Protein AF-A0A6P6NC84-F1 (afdb_monomer)

InterPro domains:
  IPR039586 Cilia- and flagella-associated protein 46 [PTHR15977] (1-146)
  IPR057466 CFAP46, N-terminal TPR repeat [PF25439] (4-145)

Solvent-accessible surface area (backbone atoms only — not comparable to full-atom values): 9495 Å² total; per-residue (Å²): 114,66,67,60,35,52,53,25,46,52,49,16,66,74,67,71,36,64,70,31,40,50,57,24,48,55,56,70,70,42,86,75,62,99,80,64,66,66,65,64,56,41,54,49,25,43,56,50,19,53,54,23,50,76,68,67,37,57,67,59,19,52,50,26,47,48,62,34,56,75,64,64,65,69,98,49,73,59,50,28,51,41,27,44,47,52,19,48,56,43,51,72,75,49,57,75,46,69,68,40,44,52,54,20,47,52,25,28,50,55,23,29,70,73,16,72,87,34,78,96,31,44,68,53,32,53,50,32,52,52,51,48,52,51,50,54,50,58,52,68,36,90,82,64,70,80,79,78,79,93,79,91,73,82,71,82,81,78,83,80,79,88,76,86,132

Foldseek 3Di:
DLVQLVVLLVVCVVVVDVVSLVVSLVVLPPDDDPPDPVQSSLLSLLSSLVSCLVSVVLVSNVVSLVVNVVVVDDLDLSQLSSLQSVLSSLLPPDLLDPVSLVSSLVSLVVSCVSQVVPPVRVVSVVSSVVSNVVSVCVNPDPPSPPDDDDDPPPDDDDDDDDDDD

Radius of gyration: 23.02 Å; Cα contacts (8 Å, |Δi|>4): 174; chains: 1; bounding box: 34×53×91 Å

Near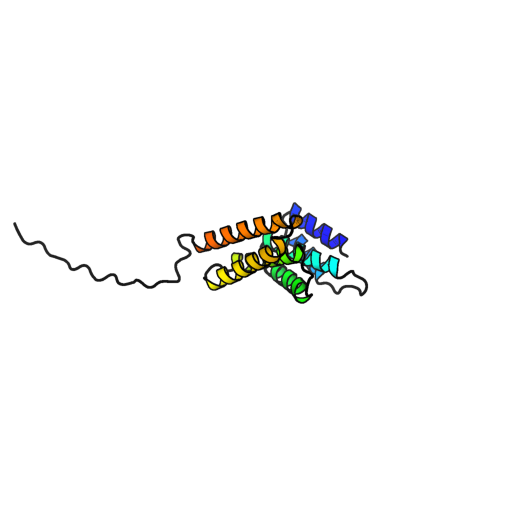est PDB structures (foldseek):
  6lyr-assembly1_D  TM=5.898E-01  e=5.723E-01  Escherichia coli K-12
  8s8e-assembly1_o  TM=4.626E-01  e=5.723E-01  Saccharomyces cerevisiae S288C
  3q5m-assembly1_A  TM=5.885E-01  e=1.547E+00  Escherichia coli K-12
  4i1a-assembly3_B  TM=5.928E-01  e=1.709E+00  Bacillus subtilis subsp. subtilis str. 168
  4gpk-assembly1_D  TM=6.303E-01  e=2.953E+00  Bacillus thuringiensis serovar thuringiensis

S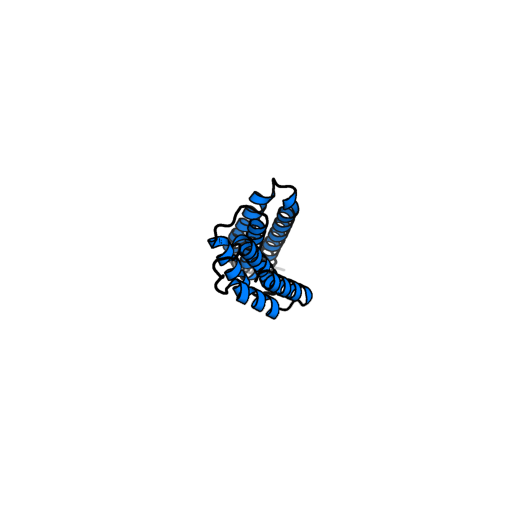tructure (mmCIF, N/CA/C/O backbone):
data_AF-A0A6P6NC84-F1
#
_entry.id   AF-A0A6P6NC84-F1
#
loop_
_atom_site.group_PDB
_atom_site.id
_atom_site.type_symbol
_atom_site.label_atom_id
_atom_site.label_alt_id
_atom_site.label_comp_id
_atom_site.label_asym_id
_atom_site.label_entity_id
_atom_site.label_seq_id
_atom_site.pdbx_PDB_ins_code
_atom_site.Cartn_x
_atom_site.Cartn_y
_atom_site.Cartn_z
_atom_site.occupancy
_atom_site.B_iso_or_equiv
_atom_site.auth_seq_id
_atom_site.auth_comp_id
_atom_site.auth_asym_id
_atom_site.auth_atom_id
_atom_site.pdbx_PDB_model_num
ATOM 1 N N . MET A 1 1 ? 2.696 -7.813 -20.840 1.00 68.38 1 MET A N 1
ATOM 2 C CA . MET A 1 1 ? 3.135 -6.609 -20.097 1.00 68.38 1 MET A CA 1
ATOM 3 C C . MET A 1 1 ? 3.269 -6.924 -18.609 1.00 68.38 1 MET A C 1
ATOM 5 O O . MET A 1 1 ? 4.358 -6.815 -18.055 1.00 68.38 1 MET A O 1
ATOM 9 N N . ASP A 1 2 ? 2.212 -7.475 -18.022 1.00 81.19 2 ASP A N 1
ATOM 10 C CA . ASP A 1 2 ? 2.067 -7.846 -16.608 1.00 81.19 2 ASP A CA 1
ATOM 11 C C . ASP A 1 2 ? 3.187 -8.731 -16.049 1.00 81.19 2 ASP A C 1
ATOM 13 O O . ASP A 1 2 ? 3.663 -8.500 -14.940 1.00 81.19 2 ASP A O 1
ATOM 17 N N . PHE A 1 3 ? 3.666 -9.717 -16.818 1.00 85.75 3 PHE A N 1
ATOM 18 C CA . PHE A 1 3 ? 4.767 -10.590 -16.392 1.00 85.75 3 PHE A CA 1
ATOM 19 C C . PHE A 1 3 ? 6.056 -9.808 -16.086 1.00 85.75 3 PHE A C 1
ATOM 21 O O . PHE A 1 3 ? 6.705 -10.053 -15.071 1.00 85.75 3 PHE A O 1
ATOM 28 N N . ARG A 1 4 ? 6.404 -8.818 -16.921 1.00 89.81 4 ARG A N 1
ATOM 29 C CA . ARG A 1 4 ? 7.607 -7.990 -16.721 1.00 89.81 4 ARG A CA 1
ATOM 30 C C . ARG A 1 4 ? 7.460 -7.086 -15.499 1.00 89.81 4 ARG A C 1
ATOM 32 O O . ARG A 1 4 ? 8.415 -6.943 -14.743 1.00 89.81 4 ARG A O 1
ATOM 39 N N . ILE A 1 5 ? 6.265 -6.528 -15.285 1.00 91.25 5 ILE A N 1
ATOM 40 C CA . ILE A 1 5 ? 5.948 -5.723 -14.096 1.00 91.25 5 ILE A CA 1
ATOM 41 C C . ILE A 1 5 ? 6.138 -6.578 -12.838 1.00 91.25 5 ILE A C 1
ATOM 43 O O . ILE A 1 5 ? 6.889 -6.191 -11.946 1.00 91.25 5 ILE A O 1
ATOM 47 N N . ARG A 1 6 ? 5.550 -7.783 -12.800 1.00 92.56 6 ARG A N 1
ATOM 48 C CA . ARG A 1 6 ? 5.712 -8.725 -11.677 1.00 92.56 6 ARG A CA 1
ATOM 49 C C . ARG A 1 6 ? 7.177 -9.073 -11.433 1.00 92.56 6 ARG A C 1
ATOM 51 O O . ARG A 1 6 ? 7.619 -9.023 -10.293 1.00 92.56 6 ARG A O 1
ATOM 58 N N . GLN A 1 7 ? 7.945 -9.344 -12.488 1.00 94.50 7 GLN A N 1
ATOM 59 C CA . GLN A 1 7 ? 9.374 -9.638 -12.366 1.00 94.50 7 GLN A CA 1
ATOM 60 C C . GLN A 1 7 ? 10.160 -8.467 -11.754 1.00 94.50 7 GLN A C 1
ATOM 62 O O . GLN A 1 7 ? 11.044 -8.689 -10.925 1.00 94.50 7 GLN A O 1
ATOM 67 N N . TYR A 1 8 ? 9.862 -7.225 -12.147 1.00 95.75 8 TYR A N 1
ATOM 68 C CA . TYR A 1 8 ? 10.494 -6.052 -11.544 1.00 95.75 8 TYR A CA 1
ATOM 69 C C . TYR A 1 8 ? 10.083 -5.858 -10.086 1.00 95.75 8 TYR A C 1
ATOM 71 O O . TYR A 1 8 ? 10.956 -5.613 -9.260 1.00 95.75 8 TYR A O 1
ATOM 79 N N . LEU A 1 9 ? 8.806 -6.042 -9.743 1.00 94.19 9 LEU A N 1
ATOM 80 C CA . LEU A 1 9 ? 8.345 -5.960 -8.354 1.00 94.19 9 LEU A CA 1
ATOM 81 C C . LEU A 1 9 ? 8.982 -7.042 -7.468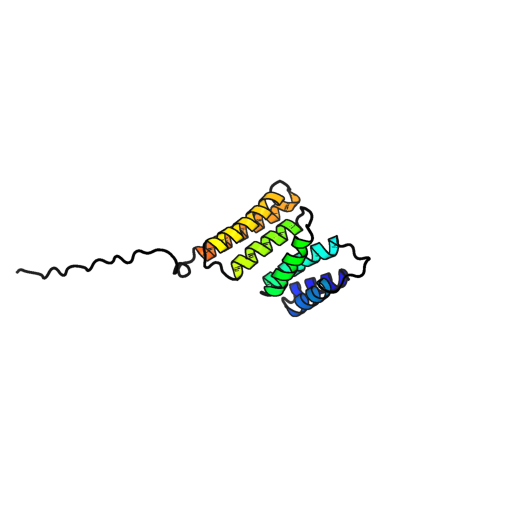 1.00 94.19 9 LEU A C 1
ATOM 83 O O . LEU A 1 9 ? 9.416 -6.737 -6.361 1.00 94.19 9 LEU A O 1
ATOM 87 N N . SER A 1 10 ? 9.135 -8.273 -7.965 1.00 94.75 10 SER A N 1
ATOM 88 C CA . SER A 1 10 ? 9.857 -9.330 -7.242 1.00 94.75 10 SER A CA 1
ATOM 89 C C . SER A 1 10 ? 11.326 -8.965 -7.008 1.00 94.75 10 SER A C 1
ATOM 91 O O . SER A 1 10 ? 11.818 -9.096 -5.891 1.00 94.75 10 SER A O 1
ATOM 93 N N . LYS A 1 11 ? 12.018 -8.437 -8.029 1.00 95.81 11 LYS A N 1
ATOM 94 C CA . LYS A 1 11 ? 13.414 -7.975 -7.892 1.00 95.81 11 LYS A CA 1
ATOM 95 C C . LYS A 1 11 ? 13.545 -6.792 -6.936 1.00 95.81 11 LYS A C 1
ATOM 97 O O . LYS A 1 11 ? 14.513 -6.730 -6.185 1.00 95.81 11 LYS A O 1
ATOM 102 N N . ALA A 1 12 ? 12.589 -5.865 -6.963 1.00 94.50 12 ALA A N 1
ATOM 103 C CA . ALA A 1 12 ? 12.537 -4.744 -6.034 1.00 94.50 12 ALA A CA 1
ATOM 104 C C . ALA A 1 12 ? 12.424 -5.225 -4.586 1.00 94.50 12 ALA A C 1
ATOM 106 O O . ALA A 1 12 ? 13.154 -4.735 -3.729 1.00 94.50 12 ALA A O 1
ATOM 107 N N . GLN A 1 13 ? 11.558 -6.207 -4.331 1.00 92.94 13 GLN A N 1
ATOM 108 C CA . GLN A 1 13 ? 11.365 -6.784 -3.005 1.00 92.94 13 GLN A CA 1
ATOM 109 C C . GLN A 1 13 ? 12.614 -7.531 -2.514 1.00 92.94 13 GLN A C 1
ATOM 111 O O . GLN A 1 13 ? 13.029 -7.348 -1.372 1.00 92.94 13 GLN A O 1
ATOM 116 N N . GLU A 1 14 ? 13.226 -8.348 -3.376 1.00 95.12 14 GLU A N 1
ATOM 117 C CA . GLU A 1 14 ? 14.424 -9.134 -3.053 1.00 95.12 14 GLU A CA 1
ATOM 118 C C . GLU A 1 14 ? 15.635 -8.238 -2.762 1.00 95.12 14 GLU A C 1
ATOM 120 O O . GLU A 1 14 ? 16.325 -8.417 -1.760 1.00 95.12 14 GLU A O 1
ATOM 125 N N . LYS A 1 15 ? 15.881 -7.245 -3.624 1.00 95.31 15 LYS A N 1
ATOM 126 C CA . LYS A 1 15 ? 17.076 -6.391 -3.552 1.00 95.31 15 LYS A CA 1
ATOM 127 C C . LYS A 1 15 ? 16.884 -5.121 -2.728 1.00 95.31 15 LYS A C 1
ATOM 129 O O . LYS A 1 15 ? 17.856 -4.410 -2.498 1.00 95.31 15 LYS A O 1
ATOM 134 N N . ARG A 1 16 ? 15.647 -4.822 -2.317 1.00 94.00 16 ARG A N 1
ATOM 135 C CA . ARG A 1 16 ? 15.241 -3.546 -1.702 1.00 94.00 16 ARG A CA 1
ATOM 136 C C . ARG A 1 16 ? 15.728 -2.327 -2.491 1.00 94.00 16 ARG A C 1
ATOM 138 O O . ARG A 1 16 ? 16.238 -1.366 -1.924 1.00 94.00 16 ARG A O 1
ATOM 145 N N . ASP A 1 17 ? 15.569 -2.382 -3.809 1.00 94.44 17 ASP A N 1
ATOM 146 C CA . ASP A 1 17 ? 16.106 -1.378 -4.727 1.00 94.44 17 ASP A CA 1
ATOM 147 C C . ASP A 1 17 ? 14.984 -0.661 -5.495 1.00 94.44 17 ASP A C 1
ATOM 149 O O . ASP A 1 17 ? 14.218 -1.256 -6.266 1.00 94.44 17 ASP A O 1
ATOM 153 N N . ALA A 1 18 ? 14.918 0.655 -5.283 1.00 94.56 18 ALA A N 1
ATOM 154 C CA . ALA A 1 18 ? 13.929 1.555 -5.863 1.00 94.56 18 ALA A CA 1
ATOM 155 C C . ALA A 1 18 ? 14.013 1.642 -7.393 1.00 94.56 18 ALA A C 1
ATOM 157 O O . ALA A 1 18 ? 13.014 1.960 -8.043 1.00 94.56 18 ALA A O 1
ATOM 158 N N . VAL A 1 19 ? 15.166 1.323 -7.994 1.00 96.88 19 VAL A N 1
ATOM 159 C CA . VAL A 1 19 ? 15.328 1.301 -9.455 1.00 96.88 19 VAL A CA 1
ATOM 160 C C . VAL A 1 19 ? 14.370 0.295 -10.089 1.00 96.88 19 VAL A C 1
ATOM 162 O O . VAL A 1 19 ? 13.784 0.575 -11.136 1.00 96.88 19 VAL A O 1
ATOM 165 N N . PHE A 1 20 ? 14.167 -0.865 -9.463 1.00 96.50 20 PHE A N 1
ATOM 166 C CA . PHE A 1 20 ? 13.245 -1.872 -9.989 1.00 96.50 20 PHE A CA 1
ATOM 167 C C . PHE A 1 20 ? 11.780 -1.469 -9.810 1.00 96.50 20 PHE A C 1
ATOM 169 O O . PHE A 1 20 ? 10.984 -1.709 -10.716 1.00 96.50 20 PHE A O 1
ATOM 176 N N . VAL A 1 21 ? 11.432 -0.790 -8.712 1.00 95.94 21 VAL A N 1
ATOM 177 C CA . VAL A 1 21 ? 10.082 -0.227 -8.536 1.00 95.94 21 VAL A CA 1
ATOM 178 C C . VAL A 1 21 ? 9.793 0.832 -9.590 1.00 95.94 21 VAL A C 1
ATOM 180 O O . VAL A 1 21 ? 8.734 0.793 -10.207 1.00 95.94 21 VAL A O 1
ATOM 183 N N . ARG A 1 22 ? 10.747 1.727 -9.867 1.00 96.50 22 ARG A N 1
ATOM 184 C CA . ARG A 1 22 ? 10.590 2.746 -10.913 1.00 96.50 22 ARG A CA 1
ATOM 185 C C . ARG A 1 22 ? 10.377 2.115 -12.289 1.00 96.50 22 ARG A C 1
ATOM 187 O O . ARG A 1 22 ? 9.447 2.493 -12.984 1.00 96.50 22 ARG A O 1
ATOM 194 N N . LYS A 1 23 ? 11.139 1.068 -12.629 1.00 95.56 23 LYS A N 1
ATOM 195 C CA . LYS A 1 23 ? 10.933 0.304 -13.875 1.00 95.56 23 LYS A CA 1
ATOM 196 C C . LYS A 1 23 ? 9.553 -0.357 -13.953 1.00 95.56 23 LYS A C 1
ATOM 198 O O . LYS A 1 23 ? 8.975 -0.418 -15.034 1.00 95.56 23 LYS A O 1
ATOM 203 N N . ALA A 1 24 ? 9.034 -0.878 -12.840 1.00 95.19 24 ALA A N 1
ATOM 204 C CA . ALA A 1 24 ? 7.680 -1.430 -12.789 1.00 95.19 24 ALA A CA 1
ATOM 205 C C . ALA A 1 24 ? 6.623 -0.332 -12.994 1.00 95.19 24 ALA A C 1
ATOM 207 O O . ALA A 1 24 ? 5.711 -0.509 -13.797 1.00 95.19 24 ALA A O 1
ATOM 208 N N . TYR A 1 25 ? 6.791 0.804 -12.319 1.00 95.38 25 TYR A N 1
ATOM 209 C CA . TYR A 1 25 ? 5.923 1.974 -12.422 1.00 95.38 25 TYR A CA 1
ATOM 210 C C . TYR A 1 25 ? 5.886 2.567 -13.837 1.00 95.38 25 TYR A C 1
ATOM 212 O O . TYR A 1 25 ? 4.803 2.795 -14.370 1.00 95.38 25 TYR A O 1
ATOM 220 N N . ASP A 1 26 ? 7.040 2.741 -14.485 1.00 94.12 26 ASP A N 1
ATOM 221 C CA . ASP A 1 26 ? 7.114 3.278 -15.849 1.00 94.12 26 ASP A CA 1
ATOM 222 C C . ASP A 1 26 ? 6.360 2.391 -16.848 1.00 94.12 26 ASP A C 1
ATOM 224 O O . ASP A 1 26 ? 5.721 2.894 -17.771 1.00 94.12 26 ASP A O 1
ATOM 228 N N . LEU A 1 27 ? 6.391 1.068 -16.641 1.00 91.75 27 LEU A N 1
ATOM 229 C CA . LEU A 1 27 ? 5.577 0.140 -17.418 1.00 91.75 27 LEU A CA 1
ATOM 230 C C . LEU A 1 27 ? 4.090 0.287 -17.092 1.00 91.75 27 LEU A C 1
ATOM 232 O O . LEU A 1 27 ? 3.299 0.333 -18.019 1.00 91.75 27 LEU A O 1
ATOM 236 N N . ILE A 1 28 ? 3.698 0.386 -15.820 1.00 90.38 28 ILE A N 1
ATOM 237 C CA . ILE A 1 28 ? 2.287 0.578 -15.429 1.00 90.38 28 ILE A CA 1
ATOM 238 C C . ILE A 1 28 ? 1.701 1.852 -16.054 1.00 90.38 28 ILE A C 1
ATOM 240 O O . ILE A 1 28 ? 0.567 1.833 -16.523 1.00 90.38 28 ILE A O 1
ATOM 244 N N . ARG A 1 29 ? 2.475 2.942 -16.081 1.00 89.44 29 ARG A N 1
ATOM 245 C CA . ARG A 1 29 ? 2.048 4.239 -16.622 1.00 89.44 29 ARG A CA 1
ATOM 246 C C . ARG A 1 29 ? 2.056 4.292 -18.152 1.00 89.44 29 ARG A C 1
ATOM 248 O O . ARG A 1 29 ? 1.452 5.189 -18.737 1.00 89.44 29 ARG A O 1
ATOM 255 N N . ALA A 1 30 ? 2.771 3.383 -18.813 1.00 85.00 30 ALA A N 1
ATOM 256 C CA . ALA A 1 30 ? 2.816 3.363 -20.267 1.00 85.00 30 ALA A CA 1
ATOM 257 C C . ALA A 1 30 ? 1.402 3.139 -20.844 1.00 85.00 30 ALA A C 1
ATOM 259 O O . ALA A 1 30 ? 0.631 2.368 -20.269 1.00 85.00 30 ALA A O 1
ATOM 260 N N . PRO A 1 31 ? 1.052 3.770 -21.982 1.00 71.56 31 PRO A N 1
ATOM 261 C CA . PRO A 1 31 ? -0.257 3.593 -22.601 1.00 71.56 31 PRO A CA 1
ATOM 262 C C . PRO A 1 31 ? -0.541 2.107 -22.836 1.00 71.56 31 PRO A C 1
ATOM 264 O O . PRO A 1 31 ? 0.229 1.422 -23.517 1.00 71.56 31 PRO A O 1
ATOM 267 N N . ALA A 1 32 ? -1.627 1.597 -22.256 1.00 64.12 32 ALA A N 1
ATOM 268 C CA . ALA A 1 32 ? -2.004 0.206 -22.440 1.00 64.12 32 ALA A CA 1
ATOM 269 C C . ALA A 1 32 ? -2.435 -0.020 -23.903 1.00 64.12 32 ALA A C 1
ATOM 271 O O . ALA A 1 32 ? -3.253 0.746 -24.422 1.00 64.12 32 ALA A O 1
ATOM 272 N N . PRO A 1 33 ? -1.932 -1.060 -24.593 1.00 55.84 33 PRO A N 1
ATOM 273 C CA . PRO A 1 33 ? -2.538 -1.483 -25.848 1.00 55.84 33 PRO A CA 1
ATOM 274 C C . PRO A 1 33 ? -3.982 -1.924 -25.569 1.00 55.84 33 PRO A C 1
ATOM 276 O O . PRO A 1 33 ? -4.250 -2.520 -24.526 1.00 55.84 33 PRO A O 1
ATOM 279 N N . ALA A 1 34 ? -4.900 -1.665 -26.506 1.00 54.28 34 ALA A N 1
ATOM 280 C CA . ALA A 1 34 ? -6.360 -1.801 -26.362 1.00 54.28 34 ALA A CA 1
ATOM 281 C C . ALA A 1 34 ? -6.898 -3.191 -25.925 1.00 54.28 34 ALA A C 1
ATOM 283 O O . ALA A 1 34 ? -8.106 -3.366 -25.806 1.00 54.28 34 ALA A O 1
ATOM 284 N N . ALA A 1 35 ? -6.027 -4.174 -25.684 1.00 52.31 35 ALA A N 1
ATOM 285 C CA . ALA A 1 35 ? -6.350 -5.564 -25.380 1.00 52.31 35 ALA A CA 1
ATOM 286 C C . ALA A 1 35 ? -5.879 -6.049 -23.990 1.00 52.31 35 ALA A C 1
ATOM 288 O O . ALA A 1 35 ? -5.925 -7.250 -23.732 1.00 52.31 35 ALA A O 1
ATOM 289 N N . SER A 1 36 ? -5.382 -5.183 -23.095 1.00 56.28 36 SER A N 1
ATOM 290 C CA . SER A 1 36 ? -4.998 -5.638 -21.748 1.00 56.28 36 SER A CA 1
ATOM 291 C C . SER A 1 36 ? -6.203 -5.719 -20.811 1.00 56.28 36 SER A C 1
ATOM 293 O O . SER A 1 36 ? -6.935 -4.738 -20.668 1.00 56.28 36 SER A O 1
ATOM 295 N N . ASP A 1 37 ? -6.354 -6.839 -20.105 1.00 57.19 37 ASP A N 1
ATOM 296 C CA . ASP A 1 37 ? -7.309 -6.983 -19.005 1.00 57.19 37 ASP A CA 1
ATOM 297 C C . ASP A 1 37 ? -7.054 -5.912 -17.929 1.00 57.19 37 ASP A C 1
ATOM 299 O O . ASP A 1 37 ? -6.165 -6.032 -17.089 1.00 57.19 37 ASP A O 1
ATOM 303 N N . GLY A 1 38 ? -7.856 -4.842 -17.916 1.00 60.78 38 GLY A N 1
ATOM 304 C CA . GLY A 1 38 ? -7.656 -3.698 -17.014 1.00 60.78 38 GLY A CA 1
ATOM 305 C C . GLY A 1 38 ? -7.656 -4.052 -15.517 1.00 60.78 38 GLY A C 1
ATOM 306 O O . GLY A 1 38 ? -7.116 -3.301 -14.706 1.00 60.78 38 GLY A O 1
ATOM 307 N N . ARG A 1 39 ? -8.201 -5.217 -15.131 1.00 59.50 39 ARG A N 1
ATOM 308 C CA . ARG A 1 39 ? -8.199 -5.692 -13.735 1.00 59.50 39 ARG A CA 1
ATOM 309 C C . ARG A 1 39 ? -6.814 -6.123 -13.256 1.00 59.50 39 ARG A C 1
ATOM 311 O O . ARG A 1 39 ? -6.456 -5.810 -12.125 1.00 59.50 39 ARG A O 1
ATOM 318 N N . SER A 1 40 ? -6.027 -6.812 -14.086 1.00 68.12 40 SER A N 1
ATOM 319 C CA . SER A 1 40 ? -4.704 -7.294 -13.669 1.00 68.12 40 SER A CA 1
ATOM 320 C C . SER A 1 40 ? -3.707 -6.145 -13.526 1.00 68.12 40 SER A C 1
ATOM 322 O O . SER A 1 40 ? -2.894 -6.159 -12.604 1.00 68.12 40 SER A O 1
ATOM 324 N N . LEU A 1 41 ? -3.813 -5.121 -14.378 1.00 76.81 41 LEU A N 1
ATOM 325 C CA . LEU A 1 41 ? -3.031 -3.888 -14.267 1.00 76.81 41 LEU A CA 1
ATOM 326 C C . LEU A 1 41 ? -3.411 -3.072 -13.026 1.00 76.81 41 LEU A C 1
ATOM 328 O O . LEU A 1 41 ? -2.525 -2.585 -12.327 1.00 76.81 41 LEU A O 1
ATOM 332 N N . SER A 1 42 ? -4.704 -2.994 -12.703 1.00 83.94 42 SER A N 1
ATOM 333 C CA . SER A 1 42 ? -5.197 -2.321 -11.496 1.00 83.94 42 SER A CA 1
ATOM 334 C C . SER A 1 42 ? -4.600 -2.937 -10.219 1.00 83.94 42 SER A C 1
ATOM 336 O O . SER A 1 42 ? -4.022 -2.229 -9.393 1.00 83.94 42 SER A O 1
ATOM 338 N N . ASP A 1 43 ? -4.611 -4.267 -10.094 1.00 91.44 43 ASP A N 1
ATOM 339 C CA . ASP A 1 43 ? -4.002 -4.954 -8.945 1.00 91.44 43 ASP A CA 1
ATOM 340 C C . ASP A 1 43 ? -2.476 -4.719 -8.866 1.00 91.44 43 ASP A C 1
ATOM 342 O O . ASP A 1 43 ? -1.910 -4.584 -7.775 1.00 91.44 43 ASP A O 1
ATOM 346 N N . LEU A 1 44 ? -1.793 -4.634 -10.017 1.00 92.81 44 LEU A N 1
ATOM 347 C CA . LEU A 1 44 ? -0.358 -4.337 -10.090 1.00 92.81 44 LEU A CA 1
ATOM 348 C C . LEU A 1 44 ? -0.022 -2.914 -9.622 1.00 92.81 44 LEU A C 1
ATOM 350 O O . LEU A 1 44 ? 1.042 -2.735 -9.025 1.00 92.81 44 LEU A O 1
ATOM 354 N N . CYS A 1 45 ? -0.916 -1.933 -9.807 1.00 93.69 45 CYS A N 1
ATOM 355 C C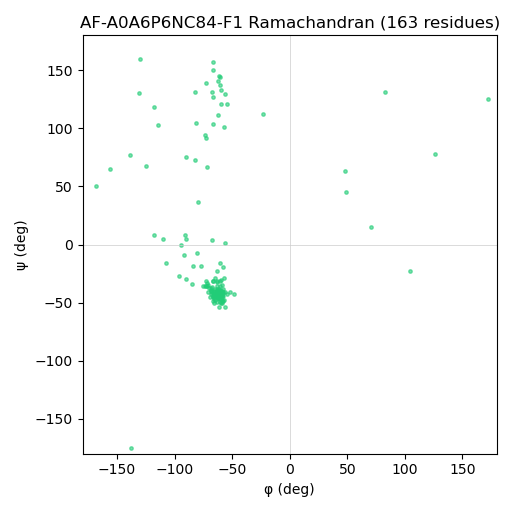A . CYS A 1 45 ? -0.754 -0.592 -9.232 1.00 93.69 45 CYS A CA 1
ATOM 356 C C . CYS A 1 45 ? -0.651 -0.652 -7.705 1.00 93.69 45 CYS A C 1
ATOM 358 O O . CYS A 1 45 ? 0.242 -0.040 -7.123 1.00 93.69 45 CYS A O 1
ATOM 360 N N . VAL A 1 46 ? -1.514 -1.436 -7.049 1.00 96.56 46 VAL A N 1
ATOM 361 C CA . VAL A 1 46 ? -1.499 -1.571 -5.582 1.00 96.56 46 VAL A CA 1
ATOM 362 C C . VAL A 1 46 ? -0.216 -2.244 -5.103 1.00 96.56 46 VAL A C 1
ATOM 364 O O . VAL A 1 46 ? 0.406 -1.773 -4.153 1.00 96.56 46 VAL A O 1
ATOM 367 N N . LEU A 1 47 ? 0.232 -3.302 -5.788 1.00 96.06 47 LEU A N 1
ATOM 368 C CA . LEU A 1 47 ? 1.506 -3.952 -5.460 1.00 96.06 47 LEU A CA 1
ATOM 369 C C . LEU A 1 47 ? 2.697 -3.003 -5.646 1.00 96.06 47 LEU A C 1
ATOM 371 O O . LEU A 1 47 ? 3.612 -2.993 -4.824 1.00 96.06 47 LEU A O 1
ATOM 375 N N . CYS A 1 48 ? 2.685 -2.192 -6.706 1.00 96.88 48 CYS A N 1
ATOM 376 C CA . CYS A 1 48 ? 3.713 -1.184 -6.928 1.00 96.88 48 CYS A CA 1
ATOM 377 C C . CYS A 1 48 ? 3.702 -0.121 -5.823 1.00 96.88 48 CYS A C 1
ATOM 379 O O . CYS A 1 48 ? 4.772 0.220 -5.324 1.00 96.88 48 CYS A O 1
ATOM 381 N N . ALA A 1 49 ? 2.517 0.344 -5.408 1.00 97.38 49 ALA A N 1
ATOM 382 C CA . ALA A 1 49 ? 2.352 1.320 -4.333 1.00 97.38 49 ALA A CA 1
ATOM 383 C C . ALA A 1 49 ? 2.902 0.816 -2.990 1.00 97.38 49 ALA A C 1
ATOM 385 O O . ALA A 1 49 ? 3.604 1.542 -2.291 1.00 97.38 49 ALA A O 1
ATOM 386 N N . GLU A 1 50 ? 2.626 -0.435 -2.625 1.00 96.62 50 GLU A N 1
ATOM 387 C CA . GLU A 1 50 ? 3.140 -1.020 -1.382 1.00 96.62 50 GLU A CA 1
ATOM 388 C C . GLU A 1 50 ? 4.667 -1.108 -1.366 1.00 96.62 50 GLU A C 1
ATOM 390 O O . GLU A 1 50 ? 5.301 -0.770 -0.365 1.00 96.62 50 GLU A O 1
ATOM 395 N N . GLN A 1 51 ? 5.266 -1.552 -2.473 1.00 96.38 51 GLN A N 1
ATOM 396 C CA . GLN A 1 51 ? 6.720 -1.673 -2.582 1.00 96.38 51 GLN A CA 1
ATOM 397 C C . GLN A 1 51 ? 7.386 -0.293 -2.600 1.00 96.38 51 GLN A C 1
ATOM 399 O O . GLN A 1 51 ? 8.374 -0.075 -1.899 1.00 96.3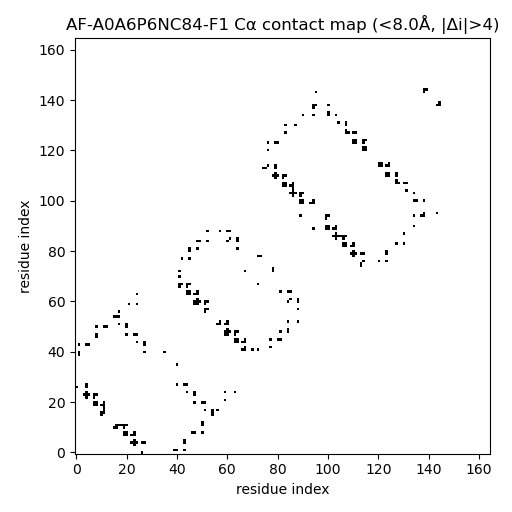8 51 GLN A O 1
ATOM 404 N N . SER A 1 52 ? 6.828 0.671 -3.341 1.00 96.56 52 SER A N 1
ATOM 405 C CA . SER A 1 52 ? 7.336 2.045 -3.343 1.00 96.56 52 SER A CA 1
ATOM 406 C C . SER A 1 52 ? 7.235 2.688 -1.962 1.00 96.56 52 SER A C 1
ATOM 408 O O . SER A 1 52 ? 8.171 3.369 -1.550 1.00 96.56 52 SER A O 1
ATOM 410 N N . LEU A 1 53 ? 6.151 2.432 -1.225 1.00 95.31 53 LEU A N 1
ATOM 411 C CA . LEU A 1 53 ? 5.953 2.936 0.132 1.00 95.31 53 LEU A CA 1
ATOM 412 C C . LEU A 1 53 ? 7.026 2.390 1.084 1.00 95.31 53 LEU A C 1
ATOM 414 O O . LEU A 1 53 ? 7.607 3.151 1.854 1.00 95.31 53 LEU A O 1
ATOM 418 N N . GLN A 1 54 ? 7.330 1.089 1.007 1.00 93.56 54 GLN A N 1
ATOM 419 C CA . GLN A 1 54 ? 8.378 0.458 1.822 1.00 93.56 54 GLN A CA 1
ATOM 420 C C . GLN A 1 54 ? 9.779 1.011 1.528 1.00 93.56 54 GLN A C 1
ATOM 422 O O . GLN A 1 54 ? 10.607 1.090 2.433 1.00 93.56 54 GLN A O 1
ATOM 427 N N . LEU A 1 55 ? 10.035 1.416 0.282 1.00 94.19 55 LEU A N 1
ATOM 428 C CA . LEU A 1 55 ? 11.304 2.005 -0.154 1.00 94.19 55 LEU A CA 1
ATOM 429 C C . LEU A 1 55 ? 11.348 3.538 -0.025 1.00 94.19 55 LEU A C 1
ATOM 431 O O . LEU A 1 55 ? 12.309 4.158 -0.473 1.00 94.19 55 LEU A O 1
ATOM 435 N N . GLY A 1 56 ? 10.315 4.169 0.543 1.00 92.94 56 GLY A N 1
ATOM 436 C CA . GLY A 1 56 ? 10.244 5.626 0.706 1.00 92.94 56 GLY A CA 1
ATOM 437 C C . GLY A 1 56 ? 10.039 6.413 -0.596 1.00 92.94 56 GLY A C 1
ATOM 438 O O . GLY A 1 56 ? 10.221 7.627 -0.627 1.00 92.94 56 GLY A O 1
ATOM 439 N N . CYS A 1 57 ? 9.640 5.750 -1.683 1.00 94.62 57 CYS A N 1
ATOM 440 C CA . CYS A 1 57 ? 9.309 6.371 -2.965 1.00 94.62 57 CYS A CA 1
ATOM 441 C C . CYS A 1 57 ? 7.870 6.910 -2.935 1.00 94.62 57 CYS A C 1
ATOM 443 O O . CYS A 1 57 ? 6.941 6.336 -3.517 1.00 94.62 57 CYS A O 1
ATOM 445 N N . TRP A 1 58 ? 7.667 8.008 -2.210 1.00 93.50 58 TRP A N 1
ATOM 446 C CA . TRP A 1 58 ? 6.331 8.518 -1.897 1.00 93.50 58 TRP A CA 1
ATOM 447 C C . TRP A 1 58 ? 5.549 9.027 -3.111 1.00 93.50 58 TRP A C 1
ATOM 449 O O . TRP A 1 58 ? 4.325 8.942 -3.106 1.00 93.50 58 TRP A O 1
ATOM 459 N N . GLU A 1 59 ? 6.231 9.568 -4.119 1.00 94.88 59 GLU A N 1
ATOM 460 C CA . GLU A 1 59 ? 5.616 10.065 -5.360 1.00 94.88 59 GLU A CA 1
ATOM 461 C C . GLU A 1 59 ? 5.003 8.914 -6.162 1.00 94.88 59 GLU A C 1
ATOM 463 O O . GLU A 1 59 ? 3.818 8.942 -6.475 1.00 94.88 59 GLU A O 1
ATOM 468 N N . ILE A 1 60 ? 5.781 7.846 -6.383 1.00 96.25 60 ILE A N 1
ATOM 469 C CA . ILE A 1 60 ? 5.315 6.625 -7.059 1.00 96.25 60 ILE A CA 1
ATOM 470 C C . ILE A 1 60 ? 4.153 5.997 -6.282 1.00 96.25 60 ILE A C 1
ATOM 472 O O . ILE A 1 60 ? 3.169 5.564 -6.873 1.00 96.25 60 ILE A O 1
ATOM 476 N N . THR A 1 61 ? 4.245 5.980 -4.949 1.00 96.94 61 THR A N 1
ATOM 477 C CA . THR A 1 61 ? 3.169 5.459 -4.095 1.00 96.94 61 THR A CA 1
ATOM 478 C C . THR A 1 61 ? 1.868 6.217 -4.330 1.00 96.94 61 THR A C 1
ATOM 480 O O . THR A 1 61 ? 0.826 5.604 -4.545 1.00 96.94 61 THR A O 1
ATOM 483 N N . GLN A 1 62 ? 1.930 7.549 -4.292 1.00 96.12 62 GLN A N 1
ATOM 484 C CA . GLN A 1 62 ? 0.765 8.411 -4.452 1.00 96.12 62 GLN A CA 1
ATOM 485 C C . GLN A 1 62 ? 0.122 8.243 -5.831 1.00 96.12 62 GLN A C 1
ATOM 487 O O . GLN A 1 62 ? -1.095 8.085 -5.912 1.00 96.12 62 GLN A O 1
ATOM 492 N N . ASP A 1 63 ? 0.934 8.231 -6.887 1.00 95.88 63 ASP A N 1
ATOM 493 C CA . ASP A 1 63 ? 0.451 8.134 -8.264 1.00 95.88 63 ASP A CA 1
ATOM 494 C C . ASP A 1 63 ? -0.194 6.769 -8.554 1.00 95.88 63 ASP A C 1
ATOM 496 O O . ASP A 1 63 ? -1.311 6.689 -9.063 1.00 95.88 63 ASP A O 1
ATOM 500 N N . CYS A 1 64 ? 0.437 5.674 -8.114 1.00 96.19 64 CYS A N 1
ATOM 501 C CA . CYS A 1 64 ? -0.143 4.332 -8.222 1.00 96.19 64 CYS A CA 1
ATOM 502 C C . CYS A 1 64 ? -1.497 4.212 -7.507 1.00 96.19 64 CYS A C 1
ATOM 504 O O . CYS A 1 64 ? -2.416 3.569 -8.021 1.00 96.19 64 CYS A O 1
ATOM 506 N N . LEU A 1 65 ? -1.634 4.818 -6.323 1.00 95.75 65 LEU A N 1
ATOM 507 C CA . LEU A 1 65 ? -2.896 4.808 -5.582 1.00 95.75 65 LEU A CA 1
ATOM 508 C C . LEU A 1 65 ? -3.968 5.665 -6.260 1.00 95.75 65 LEU A C 1
ATOM 510 O O . LEU A 1 65 ? -5.132 5.269 -6.252 1.00 95.75 65 LEU A O 1
ATOM 514 N N . MET A 1 66 ? -3.590 6.806 -6.841 1.00 94.56 66 MET A N 1
ATOM 515 C CA . MET A 1 66 ? -4.496 7.669 -7.602 1.00 94.56 66 MET A CA 1
ATOM 516 C C . MET A 1 66 ? -5.055 6.921 -8.816 1.00 94.56 66 MET A C 1
ATOM 518 O O . MET A 1 66 ? -6.269 6.742 -8.898 1.00 94.56 66 MET A O 1
ATOM 522 N N . MET A 1 67 ? -4.180 6.359 -9.658 1.00 92.56 67 MET A N 1
ATOM 523 C CA . MET A 1 67 ? -4.580 5.557 -10.823 1.00 92.56 67 MET A CA 1
ATOM 524 C C . MET A 1 67 ? -5.512 4.397 -10.444 1.00 92.56 67 MET A C 1
ATOM 526 O O . MET A 1 67 ? -6.506 4.137 -11.122 1.00 92.56 67 MET A O 1
ATOM 530 N N . TYR A 1 68 ? -5.215 3.694 -9.345 1.00 94.06 68 TYR A N 1
ATOM 531 C CA . TYR A 1 68 ? -6.046 2.583 -8.880 1.00 94.06 68 TYR A CA 1
ATOM 532 C C . TYR A 1 68 ? -7.441 3.036 -8.427 1.00 94.06 68 TYR A C 1
ATOM 534 O O . TYR A 1 68 ? -8.438 2.417 -8.797 1.00 94.06 68 TYR A O 1
ATOM 542 N N . LEU A 1 69 ? -7.524 4.098 -7.619 1.00 92.56 69 LEU A N 1
ATOM 543 C CA . LEU A 1 69 ? -8.779 4.553 -7.011 1.00 92.56 69 LEU A CA 1
ATOM 544 C C . LEU A 1 69 ? -9.692 5.279 -8.009 1.00 92.56 69 LEU A C 1
ATOM 546 O O . LEU A 1 69 ? -10.911 5.101 -7.947 1.00 92.56 69 LEU A O 1
ATOM 550 N N . GLU A 1 70 ? -9.127 6.048 -8.944 1.00 90.88 70 GLU A N 1
ATOM 551 C CA . GLU A 1 70 ? -9.882 6.703 -10.024 1.00 90.88 70 GLU A CA 1
ATOM 552 C C . GLU A 1 70 ? -10.559 5.687 -10.950 1.00 90.88 70 GLU A C 1
ATOM 554 O O . GLU A 1 70 ? -11.673 5.919 -11.424 1.00 90.88 70 GLU A O 1
ATOM 559 N N . GLY A 1 71 ? -9.947 4.510 -11.115 1.00 85.94 71 GLY A N 1
ATOM 560 C CA . GLY A 1 71 ? -10.507 3.381 -11.856 1.00 85.94 71 GLY A CA 1
ATOM 561 C C . GLY A 1 71 ? -11.741 2.723 -11.222 1.00 85.94 71 GLY A C 1
ATOM 562 O O . GLY A 1 71 ? -12.216 1.724 -11.759 1.00 85.94 71 GLY A O 1
ATOM 563 N N . LYS A 1 72 ? -12.264 3.248 -10.100 1.00 87.31 72 LYS A N 1
ATOM 564 C CA . LYS A 1 72 ? -13.427 2.719 -9.354 1.00 87.31 72 LYS A CA 1
ATOM 565 C C . LYS A 1 72 ? -13.312 1.205 -9.110 1.00 87.31 72 LYS A C 1
ATOM 567 O O . LYS A 1 72 ? -14.119 0.420 -9.616 1.00 87.31 72 LYS A O 1
ATOM 572 N N . PRO A 1 73 ? -12.296 0.782 -8.345 1.00 89.38 73 PRO A N 1
ATOM 573 C CA . PRO A 1 73 ? -11.961 -0.623 -8.201 1.00 89.38 73 PRO A CA 1
ATOM 574 C C . PRO A 1 73 ? -13.070 -1.394 -7.467 1.00 89.38 73 PRO A C 1
ATOM 576 O O . PRO A 1 73 ? -13.757 -0.839 -6.602 1.00 89.38 73 PRO A O 1
ATOM 579 N N . PRO A 1 74 ? -13.239 -2.695 -7.760 1.00 91.88 74 PRO A N 1
ATOM 580 C CA . PRO A 1 74 ? -14.199 -3.527 -7.052 1.00 91.88 74 PRO A CA 1
ATOM 581 C C . PRO A 1 74 ? -13.799 -3.714 -5.582 1.00 91.88 74 PRO A C 1
ATOM 583 O O . PRO A 1 74 ? -12.626 -3.659 -5.209 1.00 91.88 74 PRO A O 1
ATOM 586 N N . VAL A 1 75 ? -14.784 -4.022 -4.738 1.00 93.81 75 VAL A N 1
ATOM 587 C CA . VAL A 1 75 ? -14.567 -4.274 -3.307 1.00 93.81 75 VAL A CA 1
ATOM 588 C C . VAL A 1 75 ? -13.887 -5.633 -3.096 1.00 93.81 75 VAL A C 1
ATOM 590 O O . VAL A 1 75 ? -14.534 -6.675 -2.961 1.00 93.81 75 VAL A O 1
ATOM 593 N N . ASN A 1 76 ? -12.558 -5.620 -3.054 1.00 94.06 76 ASN A N 1
ATOM 594 C CA . ASN A 1 76 ? -11.703 -6.793 -2.880 1.00 94.06 76 ASN A CA 1
ATOM 595 C C . ASN A 1 76 ? -10.538 -6.500 -1.907 1.00 94.06 76 ASN A C 1
ATOM 597 O O . ASN A 1 76 ? -10.440 -5.418 -1.329 1.00 94.06 76 ASN A O 1
ATOM 601 N N . GLN A 1 77 ? -9.628 -7.465 -1.737 1.00 95.62 77 GLN A N 1
ATOM 602 C CA . GLN A 1 77 ? -8.442 -7.287 -0.890 1.00 95.62 77 GLN A CA 1
ATOM 603 C C . GLN A 1 77 ? -7.516 -6.151 -1.348 1.00 95.62 77 GLN A C 1
ATOM 605 O O . GLN A 1 77 ? -6.862 -5.534 -0.513 1.00 95.62 77 GLN A O 1
ATOM 610 N N . PHE A 1 78 ? -7.437 -5.870 -2.651 1.00 96.44 78 PHE A N 1
ATOM 611 C CA . PHE A 1 78 ? -6.569 -4.824 -3.189 1.00 96.44 78 PHE A CA 1
ATOM 612 C C . PHE A 1 78 ? -7.097 -3.434 -2.846 1.00 96.44 78 PHE A C 1
ATOM 614 O O . PHE A 1 78 ? -6.303 -2.554 -2.528 1.00 96.44 78 PHE A O 1
ATOM 621 N N . LEU A 1 79 ? -8.421 -3.256 -2.770 1.00 96.75 79 LEU A N 1
ATOM 622 C CA . LEU A 1 79 ? -9.007 -2.021 -2.250 1.00 96.75 79 LEU A CA 1
ATOM 623 C C . LEU A 1 79 ? -8.641 -1.786 -0.779 1.00 96.75 79 LEU A C 1
ATOM 625 O O . LEU A 1 79 ? -8.212 -0.689 -0.425 1.00 96.75 79 LEU A O 1
ATOM 629 N N . CYS A 1 80 ? -8.719 -2.819 0.066 1.00 97.94 80 CYS A N 1
ATOM 630 C CA . CYS A 1 80 ? -8.252 -2.719 1.452 1.00 97.94 80 CYS A CA 1
ATOM 631 C C . CYS A 1 80 ? -6.772 -2.325 1.517 1.00 97.94 80 CYS A C 1
ATOM 633 O O . CYS A 1 80 ? -6.417 -1.395 2.233 1.00 97.94 80 CYS A O 1
ATOM 635 N N . ARG A 1 81 ? -5.913 -3.007 0.750 1.00 98.12 81 ARG A N 1
ATOM 636 C CA . ARG A 1 81 ? -4.464 -2.744 0.704 1.00 98.12 81 ARG A CA 1
ATOM 637 C C . ARG A 1 81 ? -4.145 -1.326 0.229 1.00 98.12 81 ARG A C 1
ATOM 639 O O . ARG A 1 81 ? -3.294 -0.669 0.823 1.00 98.12 81 ARG A O 1
ATOM 646 N N . ALA A 1 82 ? -4.875 -0.820 -0.765 1.00 97.94 82 ALA A N 1
ATOM 647 C CA . ALA A 1 82 ? -4.759 0.560 -1.224 1.00 97.94 82 ALA A CA 1
ATOM 648 C C . ALA A 1 82 ? -5.119 1.562 -0.113 1.00 97.94 82 ALA A C 1
ATOM 650 O O . ALA A 1 82 ? -4.391 2.532 0.094 1.00 97.94 82 ALA A O 1
ATOM 651 N N . TYR A 1 83 ? -6.184 1.309 0.658 1.00 98.12 83 TYR A N 1
ATOM 652 C CA . TYR A 1 83 ? -6.506 2.140 1.823 1.00 98.12 83 TYR A CA 1
ATOM 653 C C . TYR A 1 83 ? -5.427 2.079 2.908 1.00 98.12 83 TYR A C 1
ATOM 655 O O . TYR A 1 83 ? -5.052 3.123 3.441 1.00 98.12 83 TYR A O 1
ATOM 663 N N . LEU A 1 84 ? -4.862 0.904 3.201 1.00 98.00 84 LEU A N 1
ATOM 664 C CA . LEU A 1 84 ? -3.741 0.810 4.145 1.00 98.00 84 LEU A CA 1
ATOM 665 C C . LEU A 1 84 ? -2.542 1.648 3.677 1.00 98.00 84 LEU A C 1
ATOM 667 O O . LEU A 1 84 ? -1.993 2.415 4.469 1.00 98.00 84 LEU A O 1
ATOM 671 N N . CYS A 1 85 ? -2.204 1.589 2.385 1.00 97.19 85 CYS A N 1
ATOM 672 C CA . CYS A 1 85 ? -1.145 2.415 1.804 1.00 97.19 85 CYS A CA 1
ATOM 673 C C . CYS A 1 85 ? -1.437 3.917 1.910 1.00 97.19 85 CYS A C 1
ATOM 675 O O . CYS A 1 85 ? -0.536 4.675 2.259 1.00 97.19 85 CYS A O 1
ATOM 677 N N . GLN A 1 86 ? -2.679 4.353 1.655 1.00 96.25 86 GLN A N 1
ATOM 678 C CA . GLN A 1 86 ? -3.084 5.757 1.817 1.00 96.25 86 GLN A CA 1
ATOM 679 C C . GLN A 1 86 ? -2.877 6.240 3.256 1.00 96.25 86 GLN A C 1
ATOM 681 O O . GLN A 1 86 ? -2.248 7.275 3.484 1.00 96.25 86 GLN A O 1
ATOM 686 N N . GLY A 1 87 ? -3.341 5.462 4.240 1.00 95.44 87 GLY A N 1
ATOM 687 C CA . GLY A 1 87 ? -3.152 5.801 5.650 1.00 95.44 87 GLY A CA 1
ATOM 688 C C . GLY A 1 87 ? -1.673 5.887 6.033 1.00 95.44 87 GLY A C 1
ATOM 689 O O . GLY A 1 87 ? -1.258 6.822 6.722 1.00 95.44 87 GLY A O 1
ATOM 690 N N . GLN A 1 88 ? -0.848 4.970 5.523 1.00 94.62 88 GLN A N 1
ATOM 691 C CA . GLN A 1 88 ? 0.594 4.983 5.758 1.00 94.62 88 GLN A CA 1
ATOM 692 C C . GLN A 1 88 ? 1.316 6.151 5.080 1.00 94.62 88 GLN A C 1
ATOM 694 O O . GLN A 1 88 ? 2.247 6.686 5.673 1.00 94.62 88 GLN A O 1
ATOM 699 N N . LEU A 1 89 ? 0.902 6.550 3.875 1.00 93.06 89 LEU A N 1
ATOM 700 C CA . LEU A 1 89 ? 1.494 7.667 3.133 1.00 93.06 89 LEU A CA 1
ATOM 701 C C . LEU A 1 89 ? 1.284 9.003 3.860 1.00 93.06 89 LEU A C 1
ATOM 703 O O . LEU A 1 89 ? 2.204 9.814 3.948 1.00 93.06 89 LEU A O 1
ATOM 707 N N . ILE A 1 90 ? 0.092 9.203 4.429 1.00 89.50 90 ILE A N 1
ATOM 708 C CA . ILE A 1 90 ? -0.200 10.340 5.316 1.00 89.50 90 ILE A CA 1
ATOM 709 C C . ILE A 1 90 ? 0.644 10.219 6.589 1.00 89.50 90 ILE A C 1
ATOM 711 O O . ILE A 1 90 ? 1.304 11.166 7.018 1.00 89.50 90 ILE A O 1
ATOM 715 N N . SER A 1 91 ? 0.700 9.005 7.144 1.00 80.81 91 SER A N 1
ATOM 716 C CA . SER A 1 91 ? 1.414 8.728 8.387 1.00 80.81 91 SER A CA 1
ATOM 717 C C . SER A 1 91 ? 2.936 8.928 8.308 1.00 80.81 91 SER A C 1
ATOM 719 O O . SER A 1 91 ? 3.579 9.168 9.332 1.00 80.81 91 SER A O 1
ATOM 721 N N . SER A 1 92 ? 3.535 8.753 7.127 1.00 75.06 92 SER A N 1
ATOM 722 C CA . SER A 1 92 ? 4.983 8.831 6.917 1.00 75.06 92 SER A CA 1
ATOM 723 C C . SER A 1 92 ? 5.470 10.236 6.577 1.00 75.06 92 SER A C 1
ATOM 725 O O . SER A 1 92 ? 6.607 10.564 6.913 1.00 75.06 92 SER A O 1
ATOM 727 N N . ARG A 1 93 ? 4.636 11.065 5.936 1.00 69.25 93 ARG A N 1
ATOM 728 C CA . ARG A 1 93 ? 5.004 12.435 5.552 1.00 69.25 93 ARG A CA 1
ATOM 729 C C . ARG A 1 93 ? 4.784 13.452 6.672 1.00 69.25 93 ARG A C 1
ATOM 731 O O . ARG A 1 93 ? 5.554 14.407 6.747 1.00 69.25 93 ARG A O 1
ATOM 738 N N . SER A 1 94 ? 3.757 13.280 7.513 1.00 55.38 94 SER A N 1
ATOM 739 C CA . SER A 1 94 ? 3.322 14.380 8.385 1.00 55.38 94 SER A CA 1
ATOM 740 C C . SER A 1 94 ? 2.331 14.004 9.498 1.00 55.38 94 SER A C 1
ATOM 742 O O . SER A 1 94 ? 1.354 14.720 9.679 1.00 55.38 94 SER A O 1
ATOM 744 N N . ILE A 1 95 ? 2.551 12.979 10.340 1.00 58.94 95 ILE A N 1
ATOM 745 C CA . ILE A 1 95 ? 1.793 12.942 11.623 1.00 58.94 95 ILE A CA 1
ATOM 746 C C . ILE A 1 95 ? 2.331 14.037 12.560 1.00 58.94 95 ILE A C 1
ATOM 748 O O . ILE A 1 95 ? 2.958 13.766 13.579 1.00 58.94 95 ILE A O 1
ATOM 752 N N . ASN A 1 96 ? 2.114 15.285 12.170 1.00 65.44 96 ASN A N 1
ATOM 753 C CA . ASN A 1 96 ? 2.441 16.489 12.911 1.00 65.44 96 ASN A CA 1
ATOM 754 C C . ASN A 1 96 ? 1.153 17.134 13.443 1.00 65.44 96 ASN A C 1
ATOM 756 O O . ASN A 1 96 ? 1.218 17.976 14.334 1.00 65.44 96 ASN A O 1
ATOM 760 N N . THR A 1 97 ? -0.009 16.736 12.910 1.00 81.38 97 THR A N 1
ATOM 761 C CA . THR A 1 97 ? -1.320 17.285 13.256 1.00 81.38 97 THR A CA 1
ATOM 762 C C . THR A 1 97 ? -2.330 16.181 13.570 1.00 81.38 97 THR A C 1
ATOM 764 O O . THR A 1 97 ? -2.151 15.016 13.198 1.00 81.38 97 THR A O 1
ATOM 767 N N . VAL A 1 98 ? -3.392 16.549 14.290 1.00 85.81 98 VAL A N 1
ATOM 768 C CA . VAL A 1 98 ? -4.503 15.640 14.613 1.00 85.81 98 VAL A CA 1
ATOM 769 C C . VAL A 1 98 ? -5.271 15.290 13.341 1.00 85.81 98 VAL A C 1
ATOM 771 O O . VAL A 1 98 ? -5.649 14.141 13.144 1.00 85.81 98 VAL A O 1
ATOM 774 N N . GLU A 1 99 ? -5.413 16.248 12.428 1.00 88.75 99 GLU A N 1
ATOM 775 C CA . GLU A 1 99 ? -6.148 16.086 11.176 1.00 88.75 99 GLU A CA 1
ATOM 776 C C . GLU A 1 99 ? -5.506 15.032 10.266 1.00 88.75 99 GLU A C 1
ATOM 778 O O . GLU A 1 99 ? -6.209 14.260 9.610 1.00 88.75 99 GLU A O 1
ATOM 783 N N . ASP A 1 100 ? -4.173 14.970 10.222 1.00 87.44 100 ASP A N 1
ATOM 784 C CA . ASP A 1 100 ? -3.455 13.963 9.436 1.00 87.44 100 ASP A CA 1
ATOM 785 C C . ASP A 1 100 ? -3.573 12.570 10.071 1.00 87.44 100 ASP A C 1
ATOM 787 O O . ASP A 1 100 ? -3.736 11.573 9.358 1.00 87.44 100 ASP A O 1
ATOM 791 N N . LEU A 1 101 ? -3.582 12.492 11.407 1.00 90.12 101 LEU A N 1
ATOM 792 C CA . LEU A 1 101 ? -3.878 11.247 12.111 1.00 90.12 101 LEU A CA 1
ATOM 793 C C . LEU A 1 101 ? -5.307 10.775 11.811 1.00 90.12 101 LEU A C 1
ATOM 795 O O . LEU A 1 101 ? -5.482 9.627 11.407 1.00 90.12 101 LEU A O 1
ATOM 799 N N . ASP A 1 102 ? -6.307 11.646 11.937 1.00 92.31 102 ASP A N 1
ATOM 800 C CA . ASP A 1 102 ? -7.714 11.310 11.693 1.00 92.31 102 ASP A CA 1
ATOM 801 C C . ASP A 1 102 ? -7.941 10.825 10.258 1.00 92.31 102 ASP A C 1
ATOM 803 O O . ASP A 1 102 ? -8.600 9.804 10.033 1.00 92.31 102 ASP A O 1
ATOM 807 N N . LYS A 1 103 ? -7.324 11.486 9.268 1.00 93.31 103 LYS A N 1
ATOM 808 C CA . LYS A 1 103 ? -7.367 11.031 7.869 1.00 93.31 103 LYS A CA 1
ATOM 809 C C . LYS A 1 103 ? -6.746 9.645 7.703 1.00 93.31 103 LYS A C 1
ATOM 811 O O . LYS A 1 103 ? -7.327 8.803 7.015 1.00 93.31 103 LYS A O 1
ATOM 816 N N . ALA A 1 104 ? -5.589 9.387 8.316 1.00 93.94 104 ALA A N 1
ATOM 817 C CA . ALA A 1 104 ? -4.949 8.075 8.248 1.00 93.94 104 ALA A CA 1
ATOM 818 C C . ALA A 1 104 ? -5.816 6.982 8.899 1.00 93.94 104 ALA A C 1
ATOM 820 O O . ALA A 1 104 ? -6.027 5.922 8.303 1.00 93.94 104 ALA A O 1
ATOM 821 N N . VAL A 1 105 ? -6.378 7.265 10.079 1.00 94.69 105 VAL A N 1
ATOM 822 C CA . VAL A 1 105 ? -7.289 6.366 10.805 1.00 94.69 105 VAL A CA 1
ATOM 823 C C . VAL A 1 105 ? -8.533 6.059 9.976 1.00 94.69 105 VAL A C 1
ATOM 825 O O . VAL A 1 105 ? -8.921 4.894 9.874 1.00 94.69 105 VAL A O 1
ATOM 828 N N . MET A 1 106 ? -9.116 7.062 9.317 1.00 96.88 106 MET A N 1
ATOM 829 C CA . MET A 1 106 ? -10.273 6.870 8.443 1.00 96.88 106 MET A CA 1
ATOM 830 C C . MET A 1 106 ? -9.989 5.840 7.339 1.00 96.88 106 MET A C 1
ATOM 832 O O . MET A 1 106 ? -10.842 5.001 7.045 1.00 96.88 106 MET A O 1
ATOM 836 N N . TYR A 1 107 ? -8.796 5.849 6.740 1.00 97.81 107 TYR A N 1
ATOM 837 C CA . TYR A 1 107 ? -8.432 4.842 5.741 1.00 97.81 107 TYR A CA 1
ATOM 838 C C . TYR A 1 107 ? -8.273 3.438 6.334 1.00 97.81 107 TYR A C 1
ATOM 840 O O . TYR A 1 107 ? -8.742 2.468 5.732 1.00 97.81 107 TYR A O 1
ATOM 848 N N . TYR A 1 108 ? -7.683 3.307 7.524 1.00 97.88 108 TYR A N 1
ATOM 849 C CA . TYR A 1 108 ? -7.603 2.010 8.204 1.00 97.88 108 TYR A CA 1
ATOM 850 C C . TYR A 1 108 ? -8.998 1.451 8.516 1.00 97.88 108 TYR A C 1
ATOM 852 O O . TYR A 1 108 ? -9.249 0.270 8.275 1.00 97.88 108 TYR A O 1
ATOM 860 N N . LEU A 1 109 ? -9.932 2.298 8.961 1.00 98.06 109 LEU A N 1
ATOM 861 C CA . LEU A 1 109 ? -11.321 1.901 9.216 1.00 98.06 109 LEU A CA 1
ATOM 862 C C . LEU A 1 109 ? -12.045 1.462 7.939 1.00 98.06 109 LEU A C 1
ATOM 864 O O . LEU A 1 109 ? -12.722 0.437 7.954 1.00 98.06 109 LEU A O 1
ATOM 868 N N . LYS A 1 110 ? -11.844 2.158 6.810 1.00 97.75 110 LYS A N 1
ATOM 869 C CA . LYS A 1 110 ? -12.379 1.719 5.506 1.00 97.75 110 LYS A CA 1
ATOM 870 C C . LYS A 1 110 ? -11.882 0.322 5.122 1.00 97.75 110 LYS A C 1
ATOM 872 O O . LYS A 1 110 ? -12.657 -0.489 4.620 1.00 97.75 110 LYS A O 1
ATOM 877 N N . ALA A 1 111 ? -10.603 0.026 5.361 1.00 98.00 111 ALA A N 1
ATOM 878 C CA . ALA A 1 111 ? -10.049 -1.301 5.096 1.00 98.00 111 ALA A CA 1
ATOM 879 C C . ALA A 1 111 ? -10.666 -2.378 6.005 1.00 98.00 111 ALA A C 1
ATOM 881 O O . ALA A 1 111 ? -11.001 -3.457 5.512 1.00 98.00 111 ALA A O 1
ATOM 882 N N . ILE A 1 112 ? -10.843 -2.078 7.299 1.00 98.06 112 ILE A N 1
ATOM 883 C CA . ILE A 1 112 ? -11.469 -2.981 8.279 1.00 98.06 112 ILE A CA 1
ATOM 884 C C . ILE A 1 112 ? -12.918 -3.274 7.896 1.00 98.06 112 ILE A C 1
ATOM 886 O O . ILE A 1 112 ? -13.304 -4.439 7.882 1.00 98.06 112 ILE A O 1
ATOM 890 N N . GLU A 1 113 ? -13.694 -2.255 7.529 1.00 97.88 113 GLU A N 1
ATOM 891 C CA . GLU A 1 113 ? -15.111 -2.413 7.189 1.00 97.88 113 GLU A CA 1
ATOM 892 C C . GLU A 1 113 ? -15.323 -3.399 6.032 1.00 97.88 113 GLU A C 1
ATOM 894 O O . GLU A 1 113 ? -16.223 -4.229 6.068 1.00 97.88 113 GLU A O 1
ATOM 899 N N . ILE A 1 114 ? -14.436 -3.381 5.033 1.00 96.69 114 ILE A N 1
ATOM 900 C CA . ILE A 1 114 ? -14.488 -4.316 3.899 1.00 96.69 114 ILE A CA 1
ATOM 901 C C . ILE A 1 114 ? -14.055 -5.740 4.295 1.00 96.69 114 ILE A C 1
ATOM 903 O O . ILE A 1 114 ? -14.488 -6.721 3.673 1.00 96.69 114 ILE A O 1
ATOM 907 N N . ALA A 1 115 ? -13.146 -5.856 5.265 1.00 97.44 115 ALA A N 1
ATOM 908 C CA . ALA A 1 115 ? -12.451 -7.094 5.601 1.00 97.44 115 ALA A CA 1
ATOM 909 C C . ALA A 1 115 ? -13.086 -7.881 6.759 1.00 97.44 115 ALA A C 1
ATOM 911 O O . ALA A 1 115 ? -12.937 -9.103 6.785 1.00 97.44 115 ALA A O 1
ATOM 912 N N . LYS A 1 116 ? -13.784 -7.214 7.688 1.00 96.31 116 LYS A N 1
ATOM 913 C CA . LYS A 1 116 ? -14.229 -7.784 8.975 1.00 96.31 116 LYS A CA 1
ATOM 914 C C . LYS A 1 116 ? -15.134 -9.013 8.846 1.00 96.31 116 LYS A C 1
ATOM 916 O O . LYS A 1 116 ? -14.994 -9.936 9.635 1.00 96.31 116 LYS A O 1
ATOM 921 N N . ASP A 1 117 ? -15.987 -9.062 7.823 1.00 94.62 117 ASP A N 1
ATOM 922 C CA . ASP A 1 117 ? -16.958 -10.154 7.635 1.00 94.62 117 ASP A CA 1
ATOM 923 C C . ASP A 1 117 ? -16.439 -11.261 6.701 1.00 94.62 117 ASP A C 1
ATOM 925 O O . ASP A 1 117 ? -17.128 -12.239 6.407 1.00 94.62 117 ASP A O 1
ATOM 929 N N . LYS A 1 118 ? -15.214 -11.114 6.183 1.00 95.12 118 LYS A N 1
ATOM 930 C CA . LYS A 1 118 ? -14.617 -12.039 5.216 1.00 95.12 118 LYS A CA 1
ATOM 931 C C . LYS A 1 118 ? -13.421 -12.718 5.861 1.00 95.12 118 LYS A C 1
ATOM 933 O O . LYS A 1 118 ? -12.330 -12.158 5.867 1.00 95.12 118 LYS A O 1
ATOM 938 N N . SER A 1 119 ? -13.591 -13.972 6.283 1.00 96.12 119 SER A N 1
ATOM 939 C CA . SER A 1 119 ? -12.526 -14.768 6.919 1.00 96.12 119 SER A CA 1
ATOM 940 C C . SER A 1 119 ? -11.196 -14.734 6.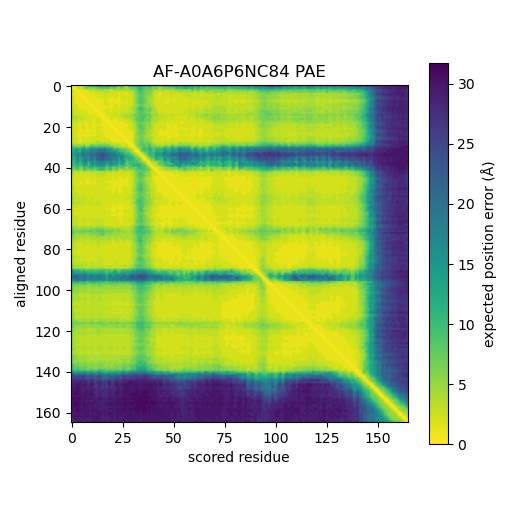148 1.00 96.12 119 SER A C 1
ATOM 942 O O . SER A 1 119 ? -10.139 -14.468 6.720 1.00 96.12 119 SER A O 1
ATOM 944 N N . ARG A 1 120 ? -11.248 -14.847 4.811 1.00 96.56 120 ARG A N 1
ATOM 945 C CA . ARG A 1 120 ? -10.067 -14.747 3.929 1.00 96.56 120 ARG A CA 1
ATOM 946 C C . ARG A 1 120 ? -9.323 -13.402 3.984 1.00 96.56 120 ARG A C 1
ATOM 948 O O . ARG A 1 120 ? -8.205 -13.320 3.492 1.00 96.56 120 ARG A O 1
ATOM 955 N N . TYR A 1 121 ? -9.933 -12.350 4.527 1.00 97.12 121 TYR A N 1
ATOM 956 C CA . TYR A 1 121 ? -9.382 -10.998 4.656 1.00 97.12 121 TYR A CA 1
ATOM 957 C C . TYR A 1 121 ? -9.053 -10.619 6.107 1.00 97.12 121 TYR A C 1
ATOM 959 O O . TYR A 1 121 ? -8.600 -9.503 6.336 1.00 97.12 121 TYR A O 1
ATOM 967 N N . HIS A 1 122 ? -9.192 -11.515 7.091 1.00 97.12 122 HIS A N 1
ATOM 968 C CA . HIS A 1 122 ? -8.871 -11.194 8.492 1.00 97.12 122 HIS A CA 1
ATOM 969 C C . HIS A 1 122 ? -7.425 -10.708 8.696 1.00 97.12 122 HIS A C 1
ATOM 971 O O . HIS A 1 122 ? -7.169 -9.877 9.566 1.00 97.12 122 HIS A O 1
ATOM 977 N N . PHE A 1 123 ? -6.482 -11.137 7.851 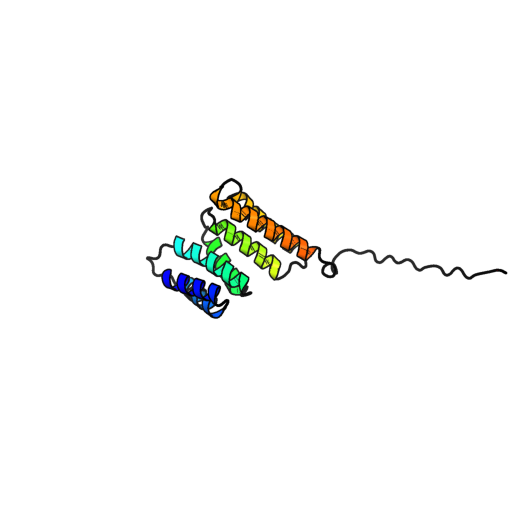1.00 97.25 123 PHE A N 1
ATOM 978 C CA . PHE A 1 123 ? -5.113 -10.609 7.866 1.00 97.25 123 PHE A CA 1
ATOM 979 C C . PHE A 1 123 ? -5.055 -9.092 7.600 1.00 97.25 123 PHE A C 1
ATOM 981 O O . PHE A 1 123 ? -4.186 -8.406 8.130 1.00 97.25 123 PHE A O 1
ATOM 988 N N . LEU A 1 124 ? -5.993 -8.542 6.819 1.00 98.00 124 LEU A N 1
ATOM 989 C CA . LEU A 1 124 ? -6.094 -7.104 6.557 1.00 98.00 124 LEU A CA 1
ATOM 990 C C . LEU A 1 124 ? -6.631 -6.347 7.765 1.00 98.00 124 LEU A C 1
ATOM 992 O O . LEU A 1 124 ? -6.165 -5.241 8.024 1.00 98.00 124 LEU A O 1
ATOM 996 N N . VAL A 1 125 ? -7.557 -6.946 8.522 1.00 98.06 125 VAL A N 1
ATOM 997 C CA . VAL A 1 125 ? -8.020 -6.387 9.801 1.00 98.06 125 VAL A CA 1
ATOM 998 C C . VAL A 1 125 ? -6.840 -6.285 10.761 1.00 98.06 125 VAL A C 1
ATOM 1000 O O . VAL A 1 125 ? -6.562 -5.209 11.281 1.00 98.06 125 VAL A O 1
ATOM 1003 N N . PHE A 1 126 ? -6.081 -7.374 10.909 1.00 97.62 126 PHE A N 1
ATOM 1004 C CA . PHE A 1 126 ? -4.875 -7.395 11.735 1.00 97.62 126 PHE A CA 1
ATOM 1005 C C . PHE A 1 126 ? -3.846 -6.339 11.295 1.00 97.62 126 PHE A C 1
ATOM 1007 O O . PHE A 1 126 ? -3.359 -5.563 12.121 1.00 97.62 126 PHE A O 1
ATOM 1014 N N . ASN A 1 127 ? -3.560 -6.248 9.991 1.00 97.12 127 ASN A N 1
ATOM 1015 C CA . ASN A 1 127 ? -2.639 -5.247 9.447 1.00 97.12 127 ASN A CA 1
ATOM 1016 C C . ASN A 1 127 ? -3.117 -3.814 9.727 1.00 97.12 127 ASN A C 1
ATOM 1018 O O . ASN A 1 127 ? -2.322 -2.977 10.155 1.00 97.12 127 ASN A O 1
ATOM 1022 N N . ALA A 1 128 ? -4.408 -3.532 9.540 1.00 97.94 128 ALA A N 1
ATOM 1023 C CA . ALA A 1 128 ? -4.996 -2.230 9.841 1.00 97.94 128 ALA A CA 1
ATOM 1024 C C . ALA A 1 128 ? -4.853 -1.872 11.327 1.00 97.94 128 ALA A C 1
ATOM 1026 O O . ALA A 1 128 ? -4.448 -0.756 11.657 1.00 97.94 128 ALA A O 1
ATOM 1027 N N . SER A 1 129 ? -5.114 -2.825 12.228 1.00 96.81 129 SER A N 1
ATOM 1028 C CA . SER A 1 129 ? -4.958 -2.633 13.674 1.00 96.81 129 SER A CA 1
ATOM 1029 C C . SER A 1 129 ? -3.513 -2.310 14.065 1.00 96.81 129 SER A C 1
ATOM 1031 O O . SER A 1 129 ? -3.277 -1.417 14.883 1.00 96.81 129 SER A O 1
ATOM 1033 N N . LEU A 1 130 ? -2.530 -2.987 13.460 1.00 96.44 130 LEU A N 1
ATOM 1034 C CA . LEU A 1 130 ? -1.116 -2.682 13.692 1.00 96.44 130 LEU A CA 1
ATOM 1035 C C . LEU A 1 130 ? -0.743 -1.283 13.194 1.00 96.44 130 LEU A C 1
ATOM 1037 O O . LEU A 1 130 ? -0.052 -0.546 13.900 1.00 96.44 130 LEU A O 1
ATOM 1041 N N . LEU A 1 131 ? -1.207 -0.898 12.005 1.00 95.44 131 LEU A N 1
ATOM 1042 C CA . LEU A 1 131 ? -0.942 0.426 11.438 1.00 95.44 131 LEU A CA 1
ATOM 1043 C C . LEU A 1 131 ? -1.587 1.548 12.253 1.00 95.44 131 LEU A C 1
ATOM 1045 O O . LEU A 1 131 ? -0.940 2.569 12.503 1.00 95.44 131 LEU A O 1
ATOM 1049 N N . TYR A 1 132 ? -2.808 1.336 12.742 1.00 94.62 132 TYR A N 1
ATOM 1050 C CA . TYR A 1 132 ? -3.465 2.231 13.692 1.00 94.62 132 TYR A CA 1
ATOM 1051 C C . TYR A 1 132 ? -2.600 2.431 14.941 1.00 94.62 132 TYR A C 1
ATOM 1053 O O . TYR A 1 132 ? -2.221 3.559 15.268 1.00 94.62 132 TYR A O 1
ATOM 1061 N N . LEU A 1 133 ? -2.195 1.332 15.589 1.00 93.69 133 LEU A N 1
ATOM 1062 C CA . LEU A 1 133 ? -1.379 1.381 16.800 1.00 93.69 133 LEU A CA 1
ATOM 1063 C C . LEU A 1 133 ? -0.038 2.084 16.558 1.00 93.69 133 LEU A C 1
ATOM 1065 O O . LEU A 1 133 ? 0.409 2.868 17.395 1.00 93.69 133 LEU A O 1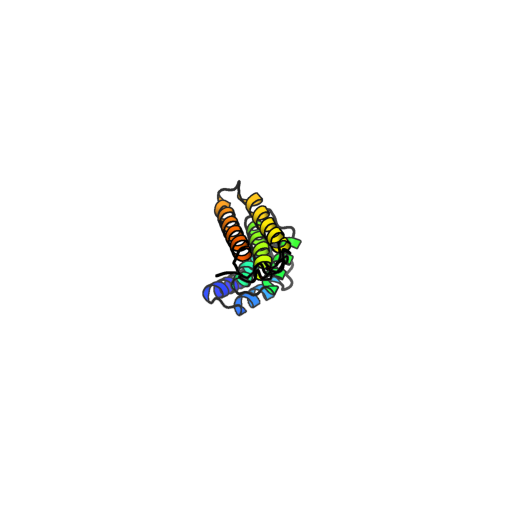
ATOM 1069 N N . GLN A 1 134 ? 0.610 1.837 15.419 1.00 90.69 134 GLN A N 1
ATOM 1070 C CA . GLN A 1 134 ? 1.847 2.525 15.044 1.00 90.69 134 GLN A CA 1
ATOM 1071 C C . GLN A 1 134 ? 1.638 4.031 14.855 1.00 90.69 134 GLN A C 1
ATOM 1073 O O . GLN A 1 134 ? 2.463 4.817 15.322 1.00 90.69 134 GLN A O 1
ATOM 1078 N N . SER A 1 135 ? 0.553 4.432 14.193 1.00 89.12 135 SER A N 1
ATOM 1079 C CA . SER A 1 135 ? 0.249 5.838 13.896 1.00 89.12 135 SER A CA 1
ATOM 1080 C C . SER A 1 135 ? -0.034 6.618 15.181 1.00 89.12 135 SER A C 1
ATOM 1082 O O . SER A 1 135 ? 0.622 7.627 15.446 1.00 89.12 135 SER A O 1
ATOM 1084 N N . VAL A 1 136 ? -0.890 6.073 16.051 1.00 88.69 136 VAL A N 1
ATOM 1085 C CA . VAL A 1 136 ? -1.181 6.642 17.376 1.00 88.69 136 VAL A CA 1
ATOM 1086 C C . VAL A 1 136 ? 0.080 6.698 18.239 1.00 88.69 136 VAL A C 1
ATOM 1088 O O . VAL A 1 136 ? 0.372 7.724 18.851 1.00 88.69 136 VAL A O 1
ATOM 1091 N N . ARG A 1 137 ? 0.889 5.629 18.264 1.00 88.12 137 ARG A N 1
ATOM 1092 C CA . ARG A 1 137 ? 2.149 5.626 19.024 1.00 88.12 137 ARG A CA 1
ATOM 1093 C C . ARG A 1 137 ? 3.097 6.723 18.563 1.00 88.12 137 ARG A C 1
ATOM 1095 O O . ARG A 1 137 ? 3.687 7.359 19.427 1.00 88.12 137 ARG A O 1
ATOM 1102 N N . ARG A 1 138 ? 3.267 6.937 17.250 1.00 82.31 138 ARG A N 1
ATOM 1103 C CA . ARG A 1 138 ? 4.117 8.023 16.720 1.00 82.31 138 ARG A CA 1
ATOM 1104 C C . ARG A 1 138 ? 3.604 9.390 17.165 1.00 82.31 138 ARG A C 1
ATOM 1106 O O . ARG A 1 138 ? 4.400 10.159 17.694 1.00 82.31 138 ARG A O 1
ATOM 1113 N N . PHE A 1 139 ? 2.300 9.635 17.035 1.00 80.38 139 PHE A N 1
ATOM 1114 C CA . PHE A 1 139 ? 1.661 10.884 17.461 1.00 80.38 139 PHE A CA 1
ATOM 1115 C C . PHE A 1 139 ? 1.859 11.169 18.959 1.00 80.38 139 PHE A C 1
ATOM 1117 O O . PHE A 1 139 ? 2.137 12.292 19.371 1.00 80.38 139 PHE A O 1
ATOM 1124 N N . LEU A 1 140 ? 1.777 10.134 19.799 1.00 83.94 140 LEU A N 1
ATOM 1125 C CA . LEU A 1 140 ? 1.877 10.285 21.249 1.00 83.94 140 LEU A CA 1
ATOM 1126 C C . LEU A 1 140 ? 3.315 10.404 21.783 1.00 83.94 140 LEU A C 1
ATOM 1128 O O . LEU A 1 140 ? 3.454 10.676 22.983 1.00 83.94 140 LEU A O 1
ATOM 1132 N N . ARG A 1 141 ? 4.365 10.218 20.960 1.00 78.31 141 ARG A N 1
ATOM 1133 C CA . ARG A 1 141 ? 5.768 10.227 21.424 1.00 78.31 141 ARG A CA 1
ATOM 1134 C C . ARG A 1 141 ? 6.147 11.569 22.080 1.00 78.31 141 ARG A C 1
ATOM 1136 O O . ARG A 1 141 ? 5.889 12.629 21.501 1.00 78.31 141 ARG A O 1
ATOM 1143 N N . PRO A 1 142 ? 6.806 11.549 23.256 1.00 60.31 142 PRO A N 1
ATOM 1144 C CA . PRO A 1 142 ? 7.341 12.756 23.882 1.00 60.31 142 PRO A CA 1
ATOM 1145 C C . PRO A 1 142 ? 8.288 13.489 22.920 1.00 60.31 142 PRO A C 1
ATOM 1147 O O . PRO A 1 142 ? 9.174 12.871 22.338 1.00 60.31 142 PRO A O 1
ATOM 1150 N N . GLY A 1 143 ? 8.082 14.794 22.724 1.00 63.47 143 GLY A N 1
ATOM 1151 C CA . GLY A 1 143 ? 8.881 15.629 21.813 1.00 63.47 143 GLY A CA 1
ATOM 1152 C C . GLY A 1 143 ? 8.210 15.990 20.481 1.00 63.47 143 GLY A C 1
ATOM 1153 O O . GLY A 1 143 ? 8.546 17.032 19.931 1.00 63.47 143 GLY A O 1
ATOM 1154 N N . GLN A 1 144 ? 7.220 15.218 20.013 1.00 57.25 144 GLN A N 1
ATOM 1155 C CA . GLN A 1 144 ? 6.382 15.578 18.850 1.00 57.25 144 GLN A CA 1
ATOM 1156 C C . GLN A 1 144 ? 5.202 16.492 19.238 1.00 57.25 144 GLN A C 1
ATOM 1158 O O . GLN A 1 144 ? 4.670 17.228 18.418 1.00 57.25 144 GLN A O 1
ATOM 1163 N N . ARG A 1 145 ? 4.848 16.539 20.530 1.00 54.62 145 ARG A N 1
ATOM 1164 C CA . ARG A 1 145 ? 3.789 17.395 21.100 1.00 54.62 145 ARG A CA 1
ATOM 1165 C C . ARG A 1 145 ? 4.214 18.857 21.331 1.00 54.62 145 ARG A C 1
ATOM 1167 O O . ARG A 1 145 ? 3.850 19.436 22.349 1.00 54.62 145 ARG A O 1
ATOM 1174 N N . ARG A 1 146 ? 5.032 19.461 20.459 1.00 47.91 146 ARG A N 1
ATOM 1175 C CA . ARG A 1 146 ? 5.416 20.888 20.603 1.00 47.91 146 ARG A CA 1
ATOM 1176 C C . ARG A 1 146 ? 4.499 21.870 19.869 1.00 47.91 146 ARG A C 1
ATOM 1178 O O . ARG A 1 146 ? 4.804 23.054 19.848 1.00 47.91 146 ARG A O 1
ATOM 1185 N N . LEU A 1 147 ? 3.370 21.424 19.324 1.00 49.31 147 LEU A N 1
ATOM 1186 C CA . LEU A 1 147 ? 2.336 22.312 18.791 1.00 49.31 147 LEU A CA 1
ATOM 1187 C C . LEU A 1 147 ? 0.940 21.802 19.170 1.00 49.31 147 LEU A C 1
ATOM 1189 O O . LEU A 1 147 ? 0.269 21.166 18.370 1.00 49.31 147 LEU A O 1
ATOM 1193 N N . HIS A 1 148 ? 0.537 22.030 20.421 1.00 43.25 148 HIS A N 1
ATOM 1194 C CA . HIS A 1 148 ? -0.804 22.510 20.789 1.00 43.25 148 HIS A CA 1
ATOM 1195 C C . HIS A 1 148 ? -0.975 22.471 22.310 1.00 43.25 148 HIS A C 1
ATOM 1197 O O . HIS A 1 148 ? -0.816 21.423 22.932 1.00 43.25 148 HIS A O 1
ATOM 1203 N N . GLY A 1 149 ? -1.343 23.616 22.891 1.00 38.84 149 GLY A N 1
ATOM 1204 C CA . GLY A 1 149 ? -1.840 23.698 24.265 1.00 38.84 149 GLY A CA 1
ATOM 1205 C C . GLY A 1 149 ? -1.096 24.694 25.145 1.00 38.84 149 GLY A C 1
ATOM 1206 O O . GLY A 1 149 ? -0.278 24.315 25.975 1.00 38.84 149 GLY A O 1
ATOM 1207 N N . PHE A 1 150 ? -1.422 25.972 24.955 1.00 44.19 150 PHE A N 1
ATOM 1208 C CA . PHE A 1 150 ? -1.433 27.015 25.979 1.00 44.19 150 PHE A CA 1
ATOM 1209 C C . PHE A 1 150 ? -1.577 26.472 27.413 1.00 44.19 150 PHE A C 1
ATOM 1211 O O . PHE A 1 150 ? -2.647 26.006 27.777 1.00 44.19 150 PHE A O 1
ATOM 1218 N N . PHE A 1 151 ? -0.533 26.611 28.228 1.00 41.97 151 PHE A N 1
ATOM 1219 C CA . PHE A 1 151 ? -0.624 26.968 29.651 1.00 41.97 151 PHE A CA 1
ATOM 1220 C C . PHE A 1 151 ? 0.714 27.596 30.065 1.00 41.97 151 PHE A C 1
ATOM 1222 O O . PHE A 1 151 ? 1.474 27.068 30.870 1.00 41.97 151 PHE A O 1
ATOM 1229 N N . SER A 1 152 ? 1.018 28.756 29.476 1.00 43.31 152 SER A N 1
ATOM 1230 C CA . SER A 1 152 ? 2.003 29.677 30.043 1.00 43.31 152 SER A CA 1
ATOM 1231 C C . SER A 1 152 ? 1.265 30.628 30.985 1.00 43.31 152 SER A C 1
ATOM 1233 O O . SER A 1 152 ? 0.983 31.771 30.655 1.00 43.31 152 SER A O 1
ATOM 1235 N N . HIS A 1 153 ? 0.901 30.123 32.162 1.00 42.44 153 HIS A N 1
ATOM 1236 C CA . HIS A 1 153 ? 0.669 30.967 33.333 1.00 42.44 153 HIS A CA 1
ATOM 1237 C C . HIS A 1 153 ? 1.550 30.457 34.471 1.00 42.44 153 HIS A C 1
ATOM 1239 O O . HIS A 1 153 ? 1.094 29.930 35.481 1.00 42.44 153 HIS A O 1
ATOM 1245 N N . ALA A 1 154 ? 2.860 30.624 34.291 1.00 45.56 154 ALA A N 1
ATOM 1246 C CA . ALA A 1 154 ? 3.765 30.737 35.420 1.00 45.56 154 ALA A CA 1
ATOM 1247 C C . ALA A 1 154 ? 3.547 32.129 36.036 1.00 45.56 154 ALA A C 1
ATOM 1249 O O . ALA A 1 154 ? 4.094 33.123 35.563 1.00 45.56 154 ALA A O 1
ATOM 1250 N N . GLY A 1 155 ? 2.687 32.213 37.053 1.00 39.84 155 GLY A N 1
ATOM 1251 C CA . GLY A 1 155 ? 2.633 33.384 37.927 1.00 39.84 155 GLY A CA 1
ATOM 1252 C C . GLY A 1 155 ? 3.975 33.551 38.660 1.00 39.84 155 GLY A C 1
ATOM 1253 O O . GLY A 1 155 ? 4.581 32.543 39.044 1.00 39.84 155 GLY A O 1
ATOM 1254 N N . PRO A 1 156 ? 4.480 34.782 38.845 1.00 45.09 156 PRO A N 1
ATOM 1255 C CA . PRO A 1 156 ? 5.769 35.002 39.487 1.00 45.09 156 PRO A CA 1
ATOM 1256 C C . PRO A 1 156 ? 5.703 34.582 40.961 1.00 45.09 156 PRO A C 1
ATOM 1258 O O . PRO A 1 156 ? 4.832 35.015 41.715 1.00 45.09 156 PRO A O 1
ATOM 1261 N N . ARG A 1 157 ? 6.639 33.719 41.377 1.00 46.28 157 ARG A N 1
ATOM 1262 C CA . ARG A 1 157 ? 6.848 33.365 42.785 1.00 46.28 157 ARG A CA 1
ATOM 1263 C C . ARG A 1 157 ? 7.253 34.625 43.549 1.00 46.28 157 ARG A C 1
ATOM 1265 O O . ARG A 1 157 ? 8.350 35.137 43.354 1.00 46.28 157 ARG A O 1
ATOM 1272 N N . GLY A 1 158 ? 6.369 35.095 44.425 1.00 41.91 158 GLY A N 1
ATOM 1273 C CA . GLY A 1 158 ? 6.683 36.123 45.408 1.00 41.91 158 GLY A CA 1
ATOM 1274 C C . GLY A 1 158 ? 7.812 35.659 46.328 1.00 41.91 158 GLY A C 1
ATOM 1275 O O . GLY A 1 158 ? 7.702 34.639 47.009 1.00 41.91 158 GLY A O 1
ATOM 1276 N N . SER A 1 159 ? 8.900 36.419 46.336 1.00 47.62 159 SER A N 1
ATOM 1277 C CA . SER A 1 159 ? 9.985 36.332 47.304 1.00 47.62 159 SER A CA 1
ATOM 1278 C C . SER A 1 159 ? 9.474 36.751 48.686 1.00 47.62 159 SER A C 1
ATOM 1280 O O . SE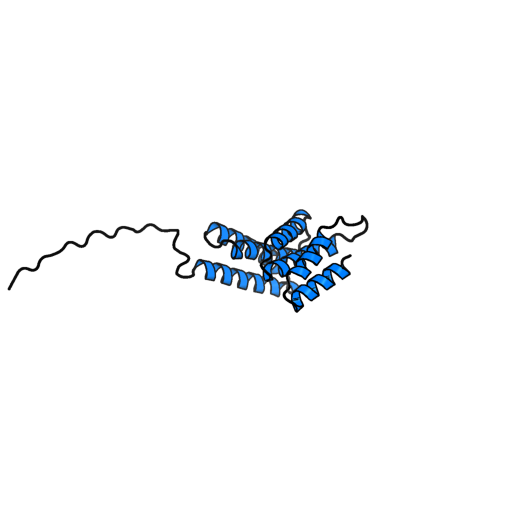R A 1 159 ? 9.305 37.941 48.952 1.00 47.62 159 SER A O 1
ATOM 1282 N N . ARG A 1 160 ? 9.228 35.791 49.584 1.00 44.78 160 ARG A N 1
ATOM 1283 C CA . ARG A 1 160 ? 9.159 36.078 51.023 1.00 44.78 160 ARG A CA 1
ATOM 1284 C C . ARG A 1 160 ? 10.587 36.123 51.559 1.00 44.78 160 ARG A C 1
ATOM 1286 O O . ARG A 1 160 ? 11.233 35.087 51.684 1.00 44.78 160 ARG A O 1
ATOM 1293 N N . GLY A 1 161 ? 11.065 37.339 51.814 1.00 43.50 161 GLY A N 1
ATOM 1294 C CA . GLY A 1 161 ? 12.261 37.586 52.612 1.00 43.50 161 GLY A CA 1
ATOM 1295 C C . GLY A 1 161 ? 12.067 37.048 54.028 1.00 43.50 161 GLY A C 1
ATOM 1296 O O . GLY A 1 161 ? 10.987 37.178 54.605 1.00 43.50 161 GLY A O 1
ATOM 1297 N N . GLY A 1 162 ? 13.106 36.393 54.542 1.00 41.03 162 GLY A N 1
ATOM 1298 C CA . GLY A 1 162 ? 13.172 35.909 55.912 1.00 41.03 162 GLY A CA 1
ATOM 1299 C C . GLY A 1 162 ? 13.353 37.060 56.898 1.00 41.03 162 GLY A C 1
ATOM 1300 O O . GLY A 1 162 ? 14.122 37.988 56.657 1.00 41.03 162 GLY A O 1
ATOM 1301 N N . SER A 1 163 ? 12.638 36.964 58.012 1.00 47.88 163 SER A N 1
ATOM 1302 C CA . SER A 1 163 ? 12.759 37.810 59.194 1.00 47.88 163 SER A CA 1
ATOM 1303 C C . SER A 1 163 ? 12.850 36.909 60.426 1.00 47.88 163 SER A C 1
ATOM 1305 O O . SER A 1 163 ? 11.979 36.053 60.591 1.00 47.88 163 SER A O 1
ATOM 1307 N N . GLY A 1 164 ? 13.840 37.158 61.289 1.00 44.72 164 GLY A N 1
ATOM 1308 C CA . GLY A 1 164 ? 14.017 36.532 62.610 1.00 44.72 164 GLY A CA 1
ATOM 1309 C C . GLY A 1 164 ? 14.715 35.169 62.540 1.00 44.72 164 GLY A C 1
ATOM 1310 O O . GLY A 1 164 ? 14.350 34.347 61.709 1.00 44.72 164 GLY A O 1
ATOM 1311 N N . SER A 1 165 ? 15.747 34.875 63.328 1.00 45.72 165 SER A N 1
ATOM 1312 C CA . SER A 1 165 ? 16.096 35.356 64.673 1.00 45.72 165 SER A CA 1
ATOM 1313 C C . SER A 1 165 ? 17.605 35.420 64.879 1.00 45.72 165 SER A C 1
ATOM 1315 O O . SER A 1 165 ? 18.321 34.667 64.184 1.00 45.72 165 SER A O 1
#

Mean predicted aligned error: 9.75 Å

Secondary structure (DSSP, 8-state):
-HHHHHHHHHHHHHHT-HHHHHHHHHHHHSPPPTTS-HHHHHHHHHHHHHHHHHTT-HHHHHHHHHHHHHT---SSHHHHHHHHHHHHHHHHHHTTSHHHHHHHHHHHHHHHHHHTT-GGGHHHHHHHHHHHHHHHHHHHSTTT--SS-----------------

Sequence (165 aa):
MDFRIRQYLSKAQEKRDAVFVRKAYDLIRAPAPAASDGRSLSDLCVLCAEQSLQLGCWEITQDCLMMYLEGKPPVNQFLCRAYLCQGQLISSRSINTVEDLDKAVMYYLKAIEIAKDKSRYHFLVFNASLLYLQSVRRFLRPGQRRLHGFFSHAGPRGSRGGSGS

Organism: Carassius auratus (NCBI:txid7957)

pLDDT: mean 83.62, std 18.53, range [38.84, 98.12]